Protein 1P65 (pdb70)

Nearest PDB structures (foldseek):
  1p65-assembly1_B  TM=1.018E+00  e=6.596E-09  Porcine reproductive and respiratory syndrome virus
  1p65-assembly1_A  TM=1.011E+00  e=4.822E-08  Porcine reproductive and respiratory syndrome virus
  3ou2-assembly1_A  TM=4.544E-01  e=1.907E+00  Streptomyces luridus
  1p65-assembly1_A  TM=1.018E+00  e=1.626E-09  Porcine reproductive and respiratory syndrome virus
  1p65-assembly1_B  TM=1.011E+00  e=5.976E-09  Porcine reproductive and respiratory syndrome virus

InterPro domains:
  IPR002484 Arterivirus nucleocapsid [PF01481] (8-121)
  IPR037179 Nucleocapsid protein, C-terminal [SSF103068] (62-118)

Organism: Porcine reproductive and respiratory syndrome virus (NCBI:txid28344)

CATH classification: 6.10.140.90

Solvent-accessible surface area: 6444 Å² total; per-residue (Å²): 85,8,3,145,81,23,43,113,63,0,73,105,69,0,26,46,30,1,89,69,8,0,67,136,41,45,38,77,0,62,28,43,154,97,4,91,1,31,0,63,5,101,16,69,8,63,107,128,27,18,67,89,0,81,193,79,106,86,10,13,156,87,18,51,113,71,1,71,100,66,0,12,55,31,0,96,64,12,0,67,141,32,52,35,68,0,60,26,39,154,86,5,92,0,38,0,54,5,100,15,70,11,65,106,126,34,20,66,84,1,78,182,78,130

Foldseek 3Di:
DCPVVADPVRNVVVVVVVVVCVVVPHFDWDQDPVRDIDTDHDDDDPPVRVVSSVVVD/DLVVVADVVSVVVVVVFQVVCVVVVAFDWDADPVGDIDTGHDDDDPPVRVVVSVVVD

B-factor: mean 21.08, std 6.14, range [4.79, 63.05]

Secondary structure (DSSP, 8-state):
-GGGG--HHHHHHHHHHHHHHHHHT-SEEEE-TTS-EEEEEEE---HHHHHHHHHH-/-GGGG--HHHHHHHHHHHHHHHHHT-SEEEE-TTS-EEEEEEEPPPHHHHHHHHHT-

Structure (mmCIF, N/CA/C/O backbone):
data_1P65
#
_entry.id   1P65
#
_cell.length_a   44.657
_cell.length_b   44.657
_cell.length_c   125.347
_cell.angle_alpha   90.00
_cell.angle_beta   90.00
_cell.angle_gamma   120.00
#
_symmetry.space_group_name_H-M   'P 32 2 1'
#
loop_
_entity.id
_entity.type
_entity.pdbx_description
1 polymer 'nucleocapsid protein'
2 water water
#
loop_
_atom_site.group_PDB
_atom_site.id
_atom_site.type_symbol
_atom_site.label_atom_id
_atom_site.label_alt_id
_atom_site.label_comp_id
_atom_site.label_asym_id
_atom_site.label_entity_id
_atom_site.labe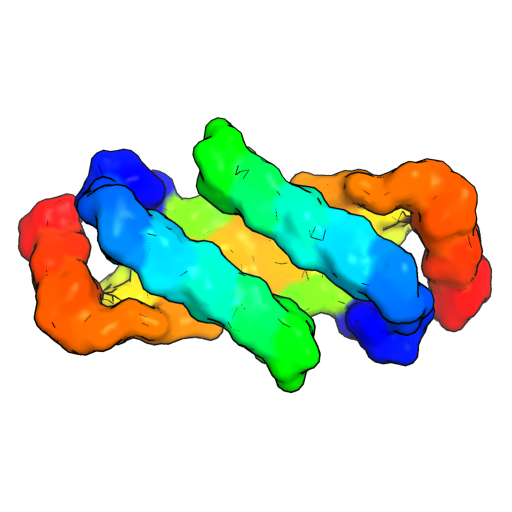l_seq_id
_atom_site.pdbx_PDB_ins_code
_atom_site.Cartn_x
_atom_site.Cartn_y
_atom_site.Cartn_z
_atom_site.occupancy
_atom_site.B_iso_or_equiv
_atom_site.auth_seq_id
_atom_site.auth_comp_id
_atom_site.auth_asym_id
_atom_site.auth_atom_id
_atom_site.pdbx_PDB_model_num
ATOM 1 N N . ASP A 1 12 ? 14.186 27.851 70.073 1.00 18.50 11 ASP A N 1
ATOM 2 C CA . ASP A 1 12 ? 13.089 26.891 69.772 1.00 18.71 11 ASP A CA 1
ATOM 3 C C . ASP A 1 12 ? 13.137 25.761 70.776 1.00 19.35 11 ASP A C 1
ATOM 4 O O . ASP A 1 12 ? 14.045 24.920 70.725 1.00 19.32 11 ASP A O 1
ATOM 9 N N . VAL A 1 13 ? 12.144 25.772 71.677 1.00 20.03 12 VAL A N 1
ATOM 10 C CA . VAL A 1 13 ? 11.978 24.814 72.772 1.00 20.17 12 VAL A CA 1
ATOM 11 C C . VAL A 1 13 ? 11.732 23.399 72.289 1.00 19.93 12 VAL A C 1
ATOM 12 O O . VAL A 1 13 ? 11.842 22.470 73.081 1.00 20.28 12 VAL A O 1
ATOM 16 N N . ARG A 1 14 ? 11.326 23.224 71.037 1.00 18.86 13 ARG A N 1
ATOM 17 C CA . ARG A 1 14 ? 10.926 21.897 70.607 1.00 19.03 13 ARG A CA 1
ATOM 18 C C . ARG A 1 14 ? 12.007 20.856 70.821 1.00 19.19 13 ARG A C 1
ATOM 19 O O . ARG A 1 14 ? 11.731 19.697 71.199 1.00 18.98 13 ARG A O 1
ATOM 27 N N . HIS A 1 15 ? 13.241 21.283 70.650 1.00 19.60 14 HIS A N 1
ATOM 28 C CA . HIS A 1 15 ? 14.332 20.330 70.719 1.00 21.15 14 HIS A CA 1
ATOM 29 C C . HIS A 1 15 ? 14.744 19.988 72.169 1.00 20.60 14 HIS A C 1
ATOM 30 O O . HIS A 1 15 ? 15.604 19.155 72.393 1.00 20.93 14 HIS A O 1
ATOM 37 N N . HIS A 1 16 ? 14.025 20.583 73.133 1.00 20.23 15 HIS A N 1
ATOM 38 C CA . HIS A 1 16 ? 14.079 20.271 74.566 1.00 19.19 15 HIS A CA 1
ATOM 39 C C . HIS A 1 16 ? 12.856 19.503 75.030 1.00 18.90 15 HIS A C 1
ATOM 40 O O . HIS A 1 16 ? 12.821 19.014 76.156 1.00 18.25 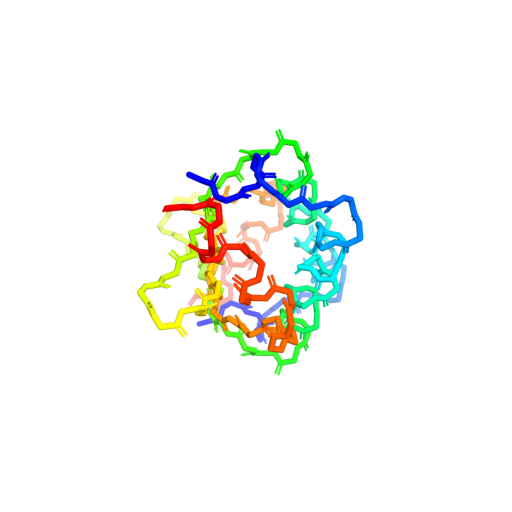15 HIS A O 1
ATOM 47 N N . PHE A 1 17 ? 11.821 19.458 74.204 1.00 19.10 16 PHE A N 1
ATOM 48 C CA . PHE A 1 17 ? 10.585 18.791 74.620 1.00 20.09 16 PHE A CA 1
ATOM 49 C C . PHE A 1 17 ? 10.771 17.294 74.908 1.00 20.27 16 PHE A C 1
ATOM 50 O O . PHE A 1 17 ? 11.487 16.580 74.204 1.00 20.59 16 PHE A O 1
ATOM 58 N N . THR A 1 18 ? 10.098 16.836 75.946 1.00 20.91 17 THR A N 1
ATOM 59 C CA . THR A 1 18 ? 9.936 15.421 76.237 1.00 21.64 17 THR A CA 1
ATOM 60 C C . THR A 1 18 ? 8.974 14.901 75.172 1.00 21.79 17 THR A C 1
ATOM 61 O O . THR A 1 18 ? 8.253 15.700 74.593 1.00 21.62 17 THR A O 1
ATOM 65 N N . PRO A 1 19 ? 8.953 13.608 74.862 1.00 22.09 18 PRO A N 1
ATOM 66 C CA . PRO A 1 19 ? 7.892 13.092 73.981 1.00 22.51 18 PRO A CA 1
ATOM 67 C C . PRO A 1 19 ? 6.490 13.407 74.528 1.00 22.90 18 PRO A C 1
ATOM 68 O O . PRO A 1 19 ? 5.654 13.875 73.755 1.00 23.58 18 PRO A O 1
ATOM 72 N N . SER A 1 20 ? 6.251 13.195 75.818 1.00 22.85 19 SER A N 1
ATOM 73 C CA . SER A 1 20 ? 4.964 13.526 76.423 1.00 23.05 19 SER A CA 1
ATOM 74 C C . SER A 1 20 ? 4.681 15.025 76.369 1.00 22.39 19 SER A C 1
ATOM 75 O O . SER A 1 20 ? 3.547 15.430 76.097 1.00 22.86 19 SER A O 1
ATOM 78 N N . GLU A 1 21 ? 5.710 15.840 76.602 1.00 21.79 20 GLU A N 1
ATOM 79 C CA . GLU A 1 21 ? 5.635 17.295 76.436 1.00 21.03 20 GLU A CA 1
ATOM 80 C C . GLU A 1 21 ? 5.261 17.735 75.005 1.00 20.51 20 GLU A C 1
ATOM 81 O O . GLU A 1 21 ? 4.598 18.760 74.793 1.00 20.67 20 GLU A O 1
ATOM 87 N N . ARG A 1 22 ? 5.746 16.990 74.020 1.00 19.95 21 ARG A N 1
ATOM 88 C CA . ARG A 1 22 ? 5.539 17.295 72.604 1.00 19.66 21 ARG A CA 1
ATOM 89 C C . ARG A 1 22 ? 4.059 17.059 72.245 1.00 19.34 21 ARG A C 1
ATOM 90 O O . ARG A 1 22 ? 3.408 17.979 71.722 1.00 18.82 21 ARG A O 1
ATOM 98 N N . GLN A 1 23 ? 3.514 15.881 72.613 1.00 19.21 22 GLN A N 1
ATOM 99 C CA . GLN A 1 23 ? 2.063 15.628 72.538 1.00 19.28 22 GLN A CA 1
ATOM 100 C C . GLN A 1 23 ? 1.228 16.689 73.242 1.00 19.47 22 GLN A C 1
ATOM 101 O O . GLN A 1 23 ? 0.305 17.216 72.634 1.00 19.13 22 GLN A O 1
ATOM 107 N N . LEU A 1 24 ? 1.532 16.996 74.513 1.00 19.51 23 LEU A N 1
ATOM 108 C CA . LEU A 1 24 ? 0.808 18.067 75.208 1.00 19.02 23 LEU A CA 1
ATOM 109 C C . LEU A 1 24 ? 0.746 19.316 74.345 1.00 18.38 23 LEU A C 1
ATOM 110 O O . LEU A 1 24 ? -0.302 19.938 74.271 1.00 18.09 23 LEU A O 1
ATOM 115 N N . CYS A 1 25 ? 1.815 19.663 73.642 1.00 17.76 24 CYS A N 1
ATOM 116 C CA . CYS A 1 25 ? 1.709 20.888 72.843 1.00 19.35 24 CYS A CA 1
ATOM 117 C C . CYS A 1 25 ? 0.758 20.739 71.671 1.00 19.43 24 CYS A C 1
ATOM 118 O O . CYS A 1 25 ? -0.014 21.673 71.365 1.00 19.12 24 CYS A O 1
ATOM 121 N N . LEU A 1 26 ? 0.847 19.589 71.002 1.00 18.52 25 LEU A N 1
ATOM 122 C CA . LEU A 1 26 ? 0.140 19.448 69.789 1.00 19.28 25 LEU A CA 1
ATOM 123 C C . LEU A 1 26 ? -1.329 19.664 70.108 1.00 20.30 25 LEU A C 1
ATOM 124 O O . LEU A 1 26 ? -1.965 20.519 69.479 1.00 21.70 25 LEU A O 1
ATOM 129 N N . SER A 1 27 ? -1.848 18.940 71.113 1.00 20.70 26 SER A N 1
ATOM 130 C CA . SER A 1 27 ? -3.238 19.060 71.626 1.00 20.42 26 SER A CA 1
ATOM 131 C C . SER A 1 27 ? -3.674 20.464 72.054 1.00 20.42 26 SER A C 1
ATOM 132 O O . SER A 1 27 ? -4.821 20.843 71.856 1.00 20.13 26 SER A O 1
ATOM 135 N N . SER A 1 28 ? -2.761 21.214 72.651 1.00 20.45 27 SER A N 1
ATOM 136 C CA . SER A 1 28 ? -3.058 22.567 73.025 1.00 21.60 27 SER A CA 1
ATOM 137 C C . SER A 1 28 ? -3.237 23.404 71.777 1.00 22.29 27 SER A C 1
ATOM 138 O O . SER A 1 28 ? -4.168 24.221 71.705 1.00 22.50 27 SER A O 1
ATOM 141 N N . ILE A 1 29 ? -2.343 23.196 70.808 1.00 22.78 28 ILE A N 1
ATOM 142 C CA . ILE A 1 29 ? -2.440 23.856 69.515 1.00 23.51 28 ILE A CA 1
ATOM 143 C C . ILE A 1 29 ? -3.704 23.443 68.783 1.00 23.74 28 ILE A C 1
ATOM 144 O O . ILE A 1 29 ? -4.411 24.307 68.282 1.00 25.44 28 ILE A O 1
ATOM 149 N N . GLN A 1 30 ? -4.011 22.149 68.739 1.00 22.97 29 GLN A N 1
ATOM 150 C CA . GLN A 1 30 ? -5.260 21.724 68.152 1.00 22.60 29 GLN A CA 1
ATOM 151 C C . GLN A 1 30 ? -6.423 22.434 68.815 1.00 21.76 29 GLN A C 1
ATOM 152 O O . GLN A 1 30 ? -7.162 23.144 68.142 1.00 22.06 29 GLN A O 1
ATOM 158 N N . THR A 1 31 ? -6.610 22.191 70.116 1.00 20.60 30 THR A N 1
ATOM 159 C CA . THR A 1 31 ? -7.748 22.712 70.866 1.00 19.07 30 THR A CA 1
ATOM 160 C C . THR A 1 31 ? -7.860 24.220 70.638 1.00 18.58 30 THR A C 1
ATOM 161 O O . THR A 1 31 ? -8.944 24.729 70.340 1.00 18.87 30 THR A O 1
ATOM 165 N N . ALA A 1 32 ? -6.740 24.921 70.718 1.00 16.81 31 ALA A N 1
ATOM 166 C CA . ALA A 1 32 ? -6.759 26.340 70.515 1.00 16.71 31 ALA A CA 1
ATOM 167 C C . ALA A 1 32 ? -7.266 26.659 69.114 1.00 17.02 31 ALA A C 1
ATOM 168 O O . ALA A 1 32 ? -8.162 27.503 68.953 1.00 16.85 31 ALA A O 1
ATOM 170 N N . PHE A 1 33 ? -6.694 25.987 68.103 1.00 16.97 32 PHE A N 1
ATOM 171 C CA . PHE A 1 33 ? -7.184 26.120 66.740 1.00 17.25 32 PHE A CA 1
ATOM 172 C C . 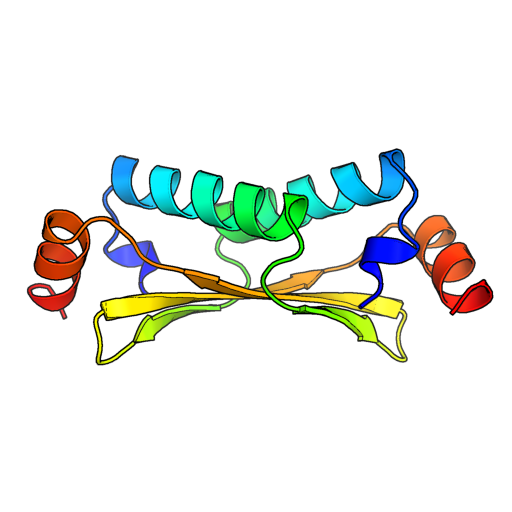PHE A 1 33 ? -8.689 25.797 66.615 1.00 17.46 32 PHE A C 1
ATOM 173 O O . PHE A 1 33 ? -9.412 26.513 65.923 1.00 18.12 32 PHE A O 1
ATOM 181 N N . ASN A 1 34 ? -9.172 24.772 67.313 1.00 17.16 33 ASN A N 1
ATOM 182 C CA . ASN A 1 34 ? -10.598 24.461 67.235 1.00 17.96 33 ASN A CA 1
ATOM 183 C C . ASN A 1 34 ? -11.564 25.336 68.013 1.00 18.00 33 ASN A C 1
ATOM 184 O O . ASN A 1 34 ? -12.671 25.591 67.535 1.00 17.99 33 ASN A O 1
ATOM 189 N N . GLN A 1 35 ? -11.161 25.801 69.189 1.00 18.00 34 GLN A N 1
ATOM 190 C CA . GLN A 1 35 ? -12.043 26.672 69.959 1.00 18.31 34 GLN A CA 1
ATOM 191 C C . GLN A 1 35 ? -11.991 28.118 69.491 1.00 18.05 34 GLN A C 1
ATOM 192 O O . GLN A 1 35 ? -12.848 28.915 69.853 1.00 18.01 34 GLN A O 1
ATOM 198 N N . GLY A 1 36 ? -10.986 28.449 68.688 1.00 18.01 35 GLY A N 1
ATOM 199 C CA . GLY A 1 36 ? -10.885 29.771 68.096 1.00 17.59 35 GLY A CA 1
ATOM 200 C C . GLY A 1 36 ? -9.934 30.744 68.770 1.00 17.07 35 GLY A C 1
ATOM 201 O O . GLY A 1 36 ? -9.981 31.946 68.513 1.00 16.41 35 GLY A O 1
ATOM 202 N N . ALA A 1 37 ? -9.070 30.232 69.638 1.00 16.85 36 ALA A N 1
ATOM 203 C CA . ALA A 1 37 ? -8.021 31.062 70.203 1.00 16.12 36 ALA A CA 1
ATOM 204 C C . ALA A 1 37 ? -6.884 31.254 69.162 1.00 16.18 36 ALA A C 1
ATOM 205 O O . ALA A 1 37 ? -6.870 30.611 68.099 1.00 14.95 36 ALA A O 1
ATOM 207 N N . GLY A 1 38 ? -5.953 32.162 69.482 1.00 16.32 37 GLY A N 1
ATOM 208 C CA . GLY A 1 38 ? -4.931 32.590 68.560 1.00 15.88 37 GLY A CA 1
ATOM 209 C C . GLY A 1 38 ? -5.481 33.390 67.384 1.00 16.04 37 GLY A C 1
ATOM 210 O O . GLY A 1 38 ? -6.615 33.847 67.422 1.00 14.97 37 GLY A O 1
ATOM 211 N N . THR A 1 39 ? -4.661 33.546 66.346 1.00 15.76 38 THR A N 1
ATOM 212 C CA . THR A 1 39 ? -4.965 34.390 65.233 1.00 16.45 38 THR A CA 1
ATOM 213 C C . THR A 1 39 ? -4.685 33.560 63.981 1.00 17.78 38 THR A C 1
ATOM 214 O O . THR A 1 39 ? -3.532 33.138 63.764 1.00 18.60 38 THR A O 1
ATOM 218 N N . CYS A 1 40 ? -5.697 33.300 63.149 1.00 17.86 39 CYS A N 1
ATOM 219 C CA . CYS A 1 40 ? -5.432 32.636 61.890 1.00 18.77 39 CYS A CA 1
ATOM 220 C C . CYS A 1 40 ? -5.733 33.681 60.804 1.00 19.99 39 CYS A C 1
ATOM 221 O O . CYS A 1 40 ? -6.840 34.195 60.729 1.00 19.94 39 CYS A O 1
ATOM 224 N N . THR A 1 41 ? -4.707 34.000 59.997 1.00 21.40 40 THR A N 1
ATOM 225 C CA . THR A 1 41 ? -4.678 35.073 58.989 1.00 21.48 40 THR A CA 1
ATOM 226 C C . THR A 1 41 ? -4.396 34.486 57.609 1.00 21.26 40 THR A C 1
ATOM 227 O O . THR A 1 41 ? -3.621 33.574 57.477 1.00 21.06 40 THR A O 1
ATOM 231 N N . LEU A 1 42 ? -5.073 35.011 56.596 1.00 21.86 41 LEU A N 1
ATOM 232 C CA . LEU A 1 42 ? -4.857 34.674 55.202 1.00 21.99 41 LEU A CA 1
ATOM 233 C C . LEU A 1 42 ? -4.159 35.896 54.640 1.00 22.01 41 LEU A C 1
ATOM 234 O O . LEU A 1 42 ? -4.747 36.983 54.650 1.00 22.51 41 LEU A O 1
ATOM 239 N N . SER A 1 43 ? -2.915 35.727 54.173 1.00 21.77 42 SER A N 1
ATOM 240 C CA . SER A 1 43 ? -2.081 36.862 53.740 1.00 21.35 42 SER A CA 1
ATOM 241 C C . SER A 1 43 ? -2.352 37.220 52.295 1.00 21.42 42 SER A C 1
ATOM 242 O O . SER A 1 43 ? -2.934 36.447 51.531 1.00 21.69 42 SER A O 1
ATOM 245 N N . ASP A 1 44 ? -1.897 38.402 51.924 1.00 21.76 43 ASP A N 1
ATOM 246 C CA . ASP A 1 44 ? -2.000 38.911 50.570 1.00 21.62 43 ASP A CA 1
ATOM 247 C C . ASP A 1 44 ? -1.737 37.857 49.469 1.00 21.10 43 ASP A C 1
ATOM 248 O O . ASP A 1 44 ? -2.499 37.759 48.507 1.00 20.33 43 ASP A O 1
ATOM 253 N N . SER A 1 45 ? -0.662 37.090 49.629 1.00 20.82 44 SER A N 1
ATOM 254 C CA . SER A 1 45 ? -0.242 36.107 48.638 1.00 21.19 44 SER A CA 1
ATOM 255 C C . SER A 1 45 ? -0.934 34.725 48.789 1.00 21.23 44 SER A C 1
ATOM 256 O O . SER A 1 45 ? -0.522 33.741 48.171 1.00 21.10 44 SER A O 1
ATOM 259 N N . GLY A 1 46 ? -1.972 34.656 49.617 1.00 21.09 45 GLY A N 1
ATOM 260 C CA . GLY A 1 46 ? -2.709 33.422 49.813 1.00 21.21 45 GLY A CA 1
ATOM 261 C C . GLY A 1 46 ? -2.219 32.475 50.911 1.00 21.00 45 GLY A C 1
ATOM 262 O O . GLY A 1 46 ? -2.903 31.496 51.253 1.00 21.49 45 GLY A O 1
ATOM 263 N N . ARG A 1 47 ? -1.038 32.761 51.459 1.00 21.09 46 ARG A N 1
ATOM 264 C CA . ARG A 1 47 ? -0.421 31.951 52.543 1.00 20.16 46 ARG A CA 1
ATOM 265 C C . ARG A 1 47 ? -1.175 32.112 53.877 1.00 19.57 46 ARG A C 1
ATOM 266 O O . ARG A 1 47 ? -1.642 33.208 54.202 1.00 20.08 46 ARG A O 1
ATOM 274 N N . ILE A 1 48 ? -1.310 31.022 54.621 1.00 18.61 47 ILE A N 1
AT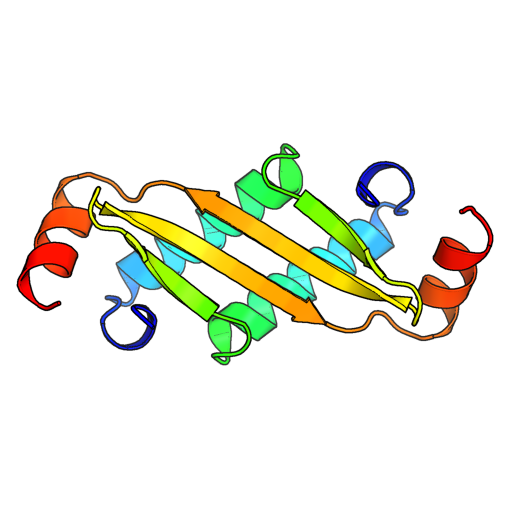OM 275 C CA . ILE A 1 48 ? -1.997 31.043 55.907 1.00 18.19 47 ILE A CA 1
ATOM 276 C C . ILE A 1 48 ? -0.980 30.995 57.028 1.00 18.57 47 ILE A C 1
ATOM 277 O O . ILE A 1 48 ? -0.009 30.228 56.956 1.00 18.13 47 ILE A O 1
ATOM 282 N N . SER A 1 49 ? -1.201 31.802 58.068 1.00 19.04 48 SER A N 1
ATOM 283 C CA . SER A 1 49 ? -0.393 31.711 59.280 1.00 20.14 48 SER A CA 1
ATOM 284 C C . SER A 1 49 ? -1.272 31.512 60.500 1.00 20.79 48 SER A C 1
ATOM 285 O O . SER A 1 49 ? -2.415 31.988 60.541 1.00 21.63 48 SER A O 1
ATOM 288 N N . TYR A 1 50 ? -0.762 30.747 61.457 1.00 20.28 49 TYR A N 1
ATOM 289 C CA . TYR A 1 50 ? -1.435 30.565 62.713 1.00 20.34 49 TYR A CA 1
ATOM 290 C C . TYR A 1 50 ? -0.446 30.953 63.793 1.00 20.39 49 TYR A C 1
ATOM 291 O O . TYR A 1 50 ? 0.756 30.664 63.680 1.00 21.27 49 TYR A O 1
ATOM 300 N N . THR A 1 51 ? -0.955 31.599 64.833 1.00 19.24 50 THR A N 1
ATOM 301 C CA . THR A 1 51 ? -0.155 32.057 65.920 1.00 19.30 50 THR A CA 1
ATOM 302 C C . THR A 1 51 ? -0.972 31.797 67.170 1.00 20.06 50 THR A C 1
ATOM 303 O O . THR A 1 51 ? -2.133 32.141 67.215 1.00 20.26 50 THR A O 1
ATOM 307 N N . VAL A 1 52 ? -0.359 31.182 68.172 1.00 20.77 51 VAL A N 1
ATOM 308 C CA . VAL A 1 52 ? -0.996 30.935 69.450 1.00 21.25 51 VAL A CA 1
ATOM 309 C C . VAL A 1 52 ? -0.024 31.057 70.588 1.00 21.86 51 VAL A C 1
ATOM 310 O O . VAL A 1 52 ? 1.152 30.720 70.450 1.00 21.59 51 VAL A O 1
ATOM 314 N N . GLU A 1 53 ?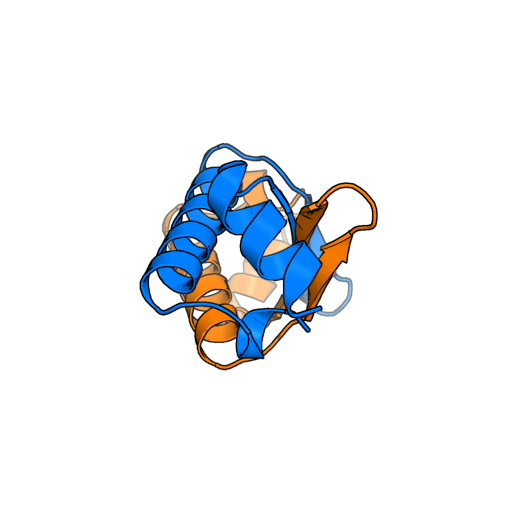 -0.573 31.441 71.737 1.00 22.53 52 GLU A N 1
ATOM 315 C CA . GLU A 1 53 ? 0.079 31.280 73.032 1.00 23.21 52 GLU A CA 1
ATOM 316 C C . GLU A 1 53 ? -0.744 30.350 73.962 1.00 22.41 52 GLU A C 1
ATOM 317 O O . GLU A 1 53 ? -1.977 30.475 74.080 1.00 21.69 52 GLU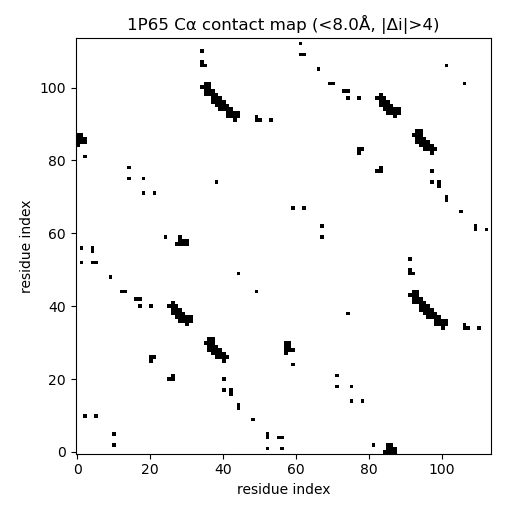 A O 1
ATOM 323 N N . PHE A 1 54 ? -0.065 29.413 74.611 1.00 21.60 53 PHE A N 1
ATOM 324 C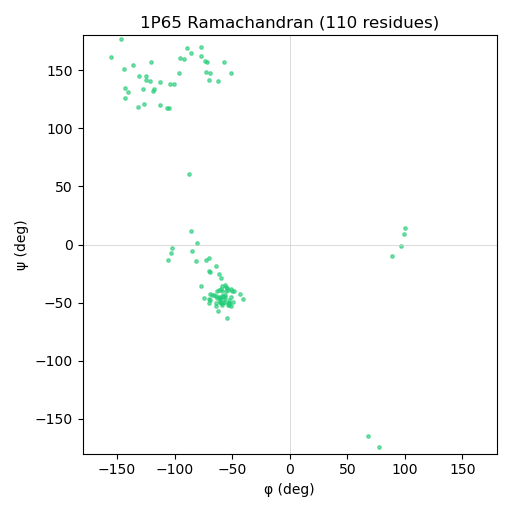 CA . PHE A 1 54 ? -0.722 28.562 75.596 1.00 21.04 53 PHE A CA 1
ATOM 325 C C . PHE A 1 54 ? 0.224 28.172 76.752 1.00 20.91 53 PHE A C 1
ATOM 326 O O . PHE A 1 54 ? 1.415 28.504 76.752 1.00 19.97 53 PHE A O 1
ATOM 334 N N . SER A 1 55 ? -0.332 27.454 77.722 1.00 21.35 54 SER A N 1
ATOM 335 C CA . SER A 1 55 ? 0.398 26.974 78.891 1.00 21.83 54 SER A CA 1
ATOM 336 C C . SER A 1 55 ? 0.536 25.465 78.895 1.00 22.60 54 SER A C 1
ATOM 337 O O . SER A 1 55 ? -0.383 24.745 78.521 1.00 23.10 54 SER A O 1
ATOM 340 N N . LEU A 1 56 ? 1.711 25.000 79.293 1.00 22.74 55 LEU A N 1
ATOM 341 C CA . LEU A 1 56 ? 1.879 23.635 79.746 1.00 22.55 55 LEU A CA 1
ATOM 342 C C . LEU A 1 56 ? 1.682 23.595 81.276 1.00 22.17 55 LEU A C 1
ATOM 343 O O . LEU A 1 56 ? 1.826 24.633 81.954 1.00 22.63 55 LEU A O 1
ATOM 348 N N . PRO A 1 57 ? 1.378 22.426 81.852 1.00 21.56 56 PRO A N 1
ATOM 349 C CA . PRO A 1 57 ? 1.214 22.370 83.310 1.00 20.80 56 PRO A CA 1
ATOM 350 C C . PRO A 1 57 ? 2.497 22.877 83.964 1.00 20.13 56 PRO A C 1
ATOM 351 O O . PRO A 1 57 ? 3.580 22.880 83.339 1.00 20.36 56 PRO A O 1
ATOM 355 N N . THR A 1 58 ? 2.363 23.334 85.199 1.00 19.22 57 THR A N 1
ATOM 356 C CA . THR A 1 58 ? 3.431 24.040 85.872 1.00 18.60 57 THR A CA 1
ATOM 357 C C . THR A 1 58 ? 4.712 23.222 85.963 1.00 19.21 57 THR A C 1
ATOM 358 O O . THR A 1 58 ? 5.804 23.727 85.712 1.00 19.19 57 THR A O 1
ATOM 362 N N . HIS A 1 59 ? 4.573 21.953 86.313 1.00 19.70 58 HIS A N 1
ATOM 363 C CA . HIS A 1 59 ? 5.746 21.126 86.528 1.00 20.63 58 HIS A CA 1
ATOM 364 C C . HIS A 1 59 ? 6.489 20.821 85.216 1.00 20.08 58 HIS A C 1
ATOM 365 O O . HIS A 1 59 ? 7.669 20.519 85.260 1.00 20.37 58 HIS A O 1
ATOM 372 N N . HIS A 1 60 ? 5.815 20.897 84.068 1.00 19.55 59 HIS A N 1
ATOM 373 C CA . HIS A 1 60 ? 6.494 20.775 82.779 1.00 18.87 59 HIS A CA 1
ATOM 374 C C . HIS A 1 60 ? 7.278 22.042 82.440 1.00 18.48 59 HIS A C 1
ATOM 375 O O . HIS A 1 60 ? 8.455 21.961 82.069 1.00 18.49 59 HIS A O 1
ATOM 382 N N . THR A 1 61 ? 6.635 23.199 82.627 1.00 17.54 60 THR A N 1
ATOM 383 C CA . THR A 1 61 ? 7.254 24.513 82.444 1.00 16.79 60 THR A CA 1
ATOM 384 C C . THR A 1 61 ? 8.552 24.702 83.226 1.00 16.16 60 THR A C 1
ATOM 385 O O . THR A 1 61 ? 9.551 25.180 82.694 1.00 15.87 60 THR A O 1
ATOM 389 N N . VAL A 1 62 ? 8.516 24.348 84.505 1.00 15.59 61 VAL A N 1
ATOM 390 C CA . VAL A 1 62 ? 9.665 24.484 85.385 1.00 14.58 61 VAL A CA 1
ATOM 391 C C . VAL A 1 62 ? 10.851 23.636 84.867 1.00 14.76 61 VAL A C 1
ATOM 392 O O . VAL A 1 62 ? 11.987 24.127 84.796 1.00 14.52 61 VAL A O 1
ATOM 396 N N . ARG A 1 63 ? 10.566 22.385 84.481 1.00 14.66 62 ARG A N 1
ATOM 397 C CA . ARG A 1 63 ? 11.550 21.507 83.866 1.00 14.99 62 ARG A CA 1
ATOM 398 C C . ARG A 1 63 ? 12.133 22.162 82.619 1.00 16.14 62 ARG A C 1
ATOM 399 O O . ARG A 1 63 ? 13.352 22.135 82.420 1.00 16.26 62 ARG A O 1
ATOM 407 N N . LEU A 1 64 ? 11.280 22.772 81.792 1.00 16.49 63 LEU A N 1
ATOM 408 C CA . LEU A 1 64 ? 11.808 23.493 80.643 1.00 17.42 63 LEU A CA 1
ATOM 409 C C . LEU A 1 64 ? 12.548 24.760 81.089 1.00 18.66 63 LEU A C 1
ATOM 410 O O . LEU A 1 64 ? 13.681 24.996 80.646 1.00 19.20 63 LEU A O 1
ATOM 415 N N . ILE A 1 65 ? 11.953 25.560 81.982 1.00 19.51 64 ILE A N 1
ATOM 416 C CA . ILE A 1 65 ? 12.661 26.749 82.446 1.00 20.36 64 ILE A CA 1
ATOM 417 C C . ILE A 1 65 ? 14.063 26.348 82.920 1.00 21.31 64 ILE A C 1
ATOM 418 O O . ILE A 1 65 ? 15.001 27.039 82.611 1.00 21.33 64 ILE A O 1
ATOM 423 N N . ARG A 1 66 ? 14.211 25.197 83.580 1.00 22.66 65 ARG A N 1
ATOM 424 C CA . ARG A 1 66 ? 15.535 24.706 84.035 1.00 24.44 65 ARG A CA 1
ATOM 425 C C . ARG A 1 66 ? 16.581 24.372 82.948 1.00 25.16 65 ARG A C 1
ATOM 426 O O . ARG A 1 66 ? 17.712 24.852 83.027 1.00 24.99 65 ARG A O 1
ATOM 434 N N . VAL A 1 67 ? 16.219 23.531 81.966 1.00 26.16 66 VAL A N 1
ATOM 435 C CA . VAL A 1 67 ? 17.156 23.123 80.893 1.00 26.63 66 VAL A CA 1
ATOM 436 C C . VAL A 1 67 ? 17.412 24.246 79.893 1.00 27.28 66 VAL A C 1
ATOM 437 O O . VAL A 1 67 ? 18.326 24.161 79.073 1.00 28.13 66 VAL A O 1
ATOM 441 N N . THR A 1 68 ? 16.584 25.277 79.961 1.00 27.65 67 THR A N 1
ATOM 442 C CA . THR A 1 68 ? 16.618 26.394 79.042 1.00 28.04 67 THR A CA 1
ATOM 443 C C . THR A 1 68 ? 17.538 27.477 79.619 1.00 28.22 67 THR A C 1
ATOM 444 O O . THR A 1 68 ? 18.554 27.826 79.020 1.00 28.47 67 THR A O 1
ATOM 448 N N . ASP B 1 12 ? -9.893 37.235 60.923 1.00 16.95 11 ASP B N 1
ATOM 449 C CA . ASP B 1 12 ? -9.574 35.781 61.156 1.00 16.60 11 ASP B CA 1
ATOM 450 C C . ASP B 1 12 ? -10.202 34.901 60.077 1.00 16.40 11 ASP B C 1
ATOM 451 O O . ASP B 1 12 ? -11.412 34.895 59.939 1.00 16.32 11 ASP B O 1
ATOM 456 N N . VAL B 1 13 ? -9.409 34.133 59.337 1.00 16.62 12 VAL B N 1
ATOM 457 C CA . VAL B 1 13 ? -9.996 33.313 58.266 1.00 16.95 12 VAL B CA 1
ATOM 458 C C . VAL B 1 13 ? -10.840 32.147 58.703 1.00 16.81 12 VAL B C 1
ATOM 459 O O . VAL B 1 13 ? -11.494 31.514 57.856 1.00 17.51 12 VAL B O 1
ATOM 463 N N . ARG B 1 14 ? -10.815 31.803 59.977 1.00 16.17 13 ARG B N 1
ATOM 464 C CA . ARG B 1 14 ? -11.491 30.587 60.327 1.00 16.51 13 ARG B CA 1
ATOM 465 C C . ARG B 1 14 ? -12.983 30.651 60.013 1.00 17.57 13 ARG B C 1
ATOM 466 O O . ARG B 1 14 ? -13.594 29.611 59.733 1.00 17.58 13 ARG B O 1
ATOM 474 N N . HIS B 1 15 ? -13.540 31.871 59.986 1.00 18.75 14 HIS B N 1
ATOM 475 C CA . HIS B 1 15 ? -14.975 32.088 59.777 1.00 19.91 14 HIS B CA 1
ATOM 476 C C . HIS B 1 15 ? -15.345 31.731 58.366 1.00 19.53 14 HIS B C 1
ATOM 477 O O . HIS B 1 15 ? -16.489 31.406 58.102 1.00 20.47 14 HIS B O 1
ATOM 484 N N . HIS B 1 16 ? -14.376 31.767 57.463 1.00 18.87 15 HIS B N 1
ATOM 485 C CA . HIS B 1 16 ? -14.647 31.530 56.054 1.00 18.64 15 HIS B CA 1
ATOM 486 C C . HIS B 1 16 ? -14.237 30.134 55.594 1.00 18.36 15 HIS B C 1
ATOM 487 O O . HIS B 1 16 ? -14.518 29.759 54.458 1.00 18.96 15 HIS B O 1
ATOM 494 N N . PHE B 1 17 ? -13.575 29.358 56.436 1.00 17.21 16 PHE B N 1
ATOM 495 C CA . PHE B 1 17 ? -13.149 28.039 55.991 1.00 16.65 16 PHE B CA 1
ATOM 496 C C . PHE B 1 17 ? -14.347 27.167 55.815 1.00 15.99 16 PHE B C 1
ATOM 497 O O . PHE B 1 17 ? -15.282 27.323 56.572 1.00 16.32 16 PHE B O 1
ATOM 505 N N . THR B 1 18 ? -14.310 26.234 54.862 1.00 15.19 17 THR B N 1
ATOM 506 C CA . THR B 1 18 ? -15.195 25.059 54.929 1.00 15.01 17 THR B CA 1
ATOM 507 C C . THR B 1 18 ? -14.648 24.152 56.027 1.00 14.63 17 THR B C 1
ATOM 508 O O . THR B 1 18 ? -13.481 24.269 56.375 1.00 14.75 17 THR B O 1
ATOM 512 N N . PRO B 1 19 ? -15.464 23.273 56.591 1.00 14.51 18 PRO B N 1
ATOM 513 C CA . PRO B 1 19 ? -14.955 22.267 57.534 1.00 15.10 18 PRO B CA 1
ATOM 514 C C . PRO B 1 19 ? -13.795 21.407 57.010 1.00 15.10 18 PRO B C 1
ATOM 515 O O . PRO B 1 19 ? -12.913 21.145 57.810 1.00 15.00 18 PRO B O 1
ATOM 519 N N . SER B 1 20 ? -13.794 20.997 55.743 1.00 15.73 19 SER B N 1
ATOM 520 C CA . SER B 1 20 ? -12.612 20.398 55.117 1.00 16.44 19 SER B CA 1
ATOM 521 C C . SER B 1 20 ? -11.423 21.347 55.108 1.00 17.01 19 SER B C 1
ATOM 522 O O . SER B 1 20 ? -10.331 20.941 55.494 1.00 18.26 19 SER B O 1
ATOM 525 N N . GLU B 1 21 ? -11.590 22.593 54.682 1.00 16.86 20 GLU B N 1
ATOM 526 C CA . GLU B 1 21 ? -10.434 23.481 54.718 1.00 17.35 20 GLU B CA 1
ATOM 527 C C . GLU B 1 21 ? -9.963 23.650 56.155 1.00 17.35 20 GLU B C 1
ATOM 528 O O . GLU B 1 21 ? -8.773 23.656 56.398 1.00 17.24 20 GLU B O 1
ATOM 534 N N . ARG B 1 22 ? -10.898 23.744 57.101 1.00 17.33 21 ARG B N 1
ATOM 535 C CA . ARG B 1 22 ? -10.545 23.819 58.514 1.00 18.29 21 ARG B CA 1
ATOM 536 C C . ARG B 1 22 ? -9.626 22.663 58.894 1.00 18.20 21 ARG B C 1
ATOM 537 O O . ARG B 1 22 ? -8.549 22.887 59.458 1.00 17.95 21 ARG B O 1
ATOM 545 N N . GLN B 1 23 ? -10.039 21.447 58.524 1.00 18.28 22 GLN B N 1
ATOM 546 C CA . GLN B 1 23 ? -9.221 20.234 58.639 1.00 18.87 22 GLN B CA 1
ATOM 547 C C . GLN B 1 23 ? -7.830 20.249 57.995 1.00 18.70 22 GLN B C 1
ATOM 548 O O . GLN B 1 23 ? -6.857 19.884 58.644 1.00 18.44 22 GLN B O 1
ATOM 554 N N . LEU B 1 24 ? -7.746 20.615 56.720 1.00 18.57 23 LEU B N 1
ATOM 555 C CA . LEU B 1 24 ? -6.456 20.707 56.045 1.00 19.46 23 LEU B CA 1
ATOM 556 C C . LEU B 1 24 ? -5.509 21.648 56.804 1.00 19.87 23 LEU B C 1
ATOM 557 O O . LEU B 1 24 ? -4.318 21.391 56.894 1.00 19.32 23 LEU B O 1
ATOM 562 N N . CYS B 1 25 ? -6.059 22.717 57.365 1.00 20.95 24 CYS B N 1
ATOM 563 C CA . CYS B 1 25 ? -5.281 23.644 58.182 1.00 23.04 24 CYS B CA 1
ATOM 564 C C . CYS B 1 25 ? -4.663 22.994 59.416 1.00 22.81 24 CYS B C 1
ATOM 565 O O . CYS B 1 25 ? -3.472 23.233 59.723 1.00 22.60 24 CYS B O 1
ATOM 568 N N . LEU B 1 26 ? -5.491 22.205 60.108 1.00 21.99 25 LEU B N 1
ATOM 569 C CA . LEU B 1 26 ? -5.079 21.472 61.278 1.00 22.18 25 LEU B CA 1
ATOM 570 C C . LEU B 1 26 ? -3.996 20.442 60.987 1.00 21.94 25 LEU B C 1
ATOM 571 O O . LEU B 1 26 ? -2.933 20.504 61.612 1.00 22.11 25 LEU B O 1
ATOM 576 N N . SER B 1 27 ? -4.250 19.508 60.060 1.00 21.39 26 SER B N 1
ATOM 577 C CA . SER B 1 27 ? -3.188 18.644 59.520 1.00 21.64 26 SER B CA 1
ATOM 578 C C . SER B 1 27 ? -1.881 19.393 59.200 1.00 21.38 26 SER B C 1
ATOM 579 O O . SER B 1 27 ? -0.814 18.888 59.513 1.00 21.95 26 SER B O 1
ATOM 582 N N . SER B 1 28 ? -1.973 20.584 58.590 1.00 20.33 27 SER B N 1
ATOM 583 C CA . SER B 1 28 ? -0.805 21.364 58.202 1.00 19.77 27 SER B CA 1
ATOM 584 C C . SER B 1 28 ? -0.062 21.914 59.395 1.00 20.14 27 SER B C 1
ATOM 585 O O . SER B 1 28 ? 1.152 21.796 59.477 1.00 20.73 27 SER B O 1
ATOM 588 N N . ILE B 1 29 ? -0.787 22.510 60.325 1.00 20.97 28 ILE B N 1
ATOM 589 C CA . ILE B 1 29 ? -0.201 22.984 61.574 1.00 22.15 28 ILE B CA 1
ATOM 590 C C . ILE B 1 29 ? 0.453 21.811 62.344 1.00 23.16 28 ILE B C 1
ATOM 591 O O . ILE B 1 29 ? 1.563 21.913 62.827 1.00 24.03 28 ILE B O 1
ATOM 596 N N . GLN B 1 30 ? -0.232 20.674 62.417 1.00 23.79 29 GLN B N 1
ATOM 597 C CA . GLN B 1 30 ? 0.270 19.519 63.121 1.00 23.71 29 GLN B CA 1
ATOM 598 C C . GLN B 1 30 ? 1.551 18.941 62.437 1.00 22.44 29 GLN B C 1
ATOM 599 O O . GLN B 1 30 ? 2.519 18.645 63.128 1.00 22.45 29 GLN B O 1
ATOM 605 N N . THR B 1 31 ? 1.579 18.838 61.105 1.00 20.99 30 THR B N 1
ATOM 606 C CA . THR B 1 31 ? 2.794 18.452 60.380 1.00 19.85 30 THR B CA 1
ATOM 607 C C . THR B 1 31 ? 3.956 19.458 60.584 1.00 19.37 30 THR B C 1
ATOM 608 O O . THR B 1 31 ? 5.096 19.081 60.832 1.00 18.86 30 THR B O 1
ATOM 612 N N . ALA B 1 32 ? 3.659 20.741 60.481 1.00 19.05 31 ALA B N 1
ATOM 613 C CA . ALA B 1 32 ? 4.703 21.731 60.586 1.00 20.16 31 ALA B CA 1
ATOM 614 C C . ALA B 1 32 ? 5.293 21.663 61.993 1.00 20.80 31 ALA B C 1
ATOM 615 O O . ALA B 1 32 ? 6.515 21.650 62.158 1.00 21.76 31 ALA B O 1
ATOM 617 N N . PHE B 1 33 ? 4.437 21.566 63.010 1.00 20.81 32 PHE B N 1
ATOM 618 C CA . PHE B 1 33 ? 4.946 21.410 64.364 1.00 20.57 32 PHE B CA 1
ATOM 619 C C . PHE B 1 33 ? 5.802 20.116 64.489 1.00 20.16 32 PHE B C 1
ATOM 620 O O . PHE B 1 33 ? 6.932 20.160 64.965 1.00 20.08 32 PHE B O 1
ATOM 628 N N . ASN B 1 34 ? 5.291 18.980 64.044 1.00 19.46 33 ASN B N 1
ATOM 629 C CA . ASN B 1 34 ? 6.100 17.760 64.131 1.00 19.39 33 ASN B CA 1
ATOM 630 C C . ASN B 1 34 ? 7.420 17.814 63.376 1.00 18.96 33 ASN B C 1
ATOM 631 O O . ASN B 1 34 ? 8.369 17.135 63.761 1.00 18.42 33 ASN B O 1
ATOM 636 N N . GLN B 1 35 ? 7.480 18.602 62.297 1.00 18.50 34 GLN B N 1
ATOM 637 C CA . GLN B 1 35 ? 8.669 18.554 61.416 1.00 17.61 34 GLN B CA 1
ATOM 638 C C . GLN B 1 35 ? 9.647 19.703 61.615 1.00 17.31 34 GLN B C 1
ATOM 639 O O . GLN B 1 35 ? 10.703 19.766 60.992 1.00 17.67 34 GLN B O 1
ATOM 645 N N . GLY B 1 36 ? 9.267 20.601 62.503 1.00 16.81 35 GLY B N 1
ATOM 646 C CA . GLY B 1 36 ? 10.164 21.586 63.015 1.00 16.66 35 GLY B CA 1
ATOM 647 C C . GLY B 1 36 ? 9.991 22.895 62.323 1.00 16.00 35 GLY B C 1
ATOM 648 O O . GLY B 1 36 ? 10.826 23.768 62.498 1.00 16.55 35 GLY B O 1
ATOM 649 N N . ALA B 1 37 ? 8.950 23.006 61.506 1.00 15.33 36 ALA B N 1
ATOM 650 C CA . ALA B 1 37 ? 8.621 24.263 60.864 1.00 15.00 36 ALA B CA 1
ATOM 651 C C . ALA B 1 37 ? 7.908 25.246 61.850 1.00 15.12 36 ALA B C 1
ATOM 652 O O . ALA B 1 37 ? 7.436 24.850 62.928 1.00 14.91 36 ALA B O 1
ATOM 654 N N . GLY B 1 38 ? 7.883 26.532 61.500 1.00 15.48 37 GLY B N 1
ATOM 655 C CA . GLY B 1 38 ? 7.306 27.541 62.361 1.00 15.76 37 GLY B CA 1
ATOM 656 C C . GLY B 1 38 ? 8.296 27.838 63.459 1.00 16.84 37 GLY B C 1
ATOM 657 O O . GLY B 1 38 ? 9.415 27.327 63.410 1.00 17.06 37 GLY B O 1
ATOM 658 N N . THR B 1 39 ? 7.914 28.656 64.437 1.00 17.70 38 THR B N 1
ATOM 659 C CA . THR B 1 39 ? 8.749 28.871 65.624 1.00 18.15 38 THR B CA 1
ATOM 660 C C . THR B 1 39 ? 7.969 28.617 66.902 1.00 18.84 38 THR B C 1
ATOM 661 O O . THR B 1 39 ? 6.954 29.272 67.127 1.00 19.19 38 THR B O 1
ATOM 665 N N . CYS B 1 40 ? 8.447 27.658 67.710 1.00 19.09 39 CYS B N 1
ATOM 666 C CA . CYS B 1 40 ? 7.976 27.395 69.057 1.00 19.32 39 CYS B CA 1
ATOM 667 C C . CYS B 1 40 ? 8.939 27.891 70.139 1.00 20.25 39 CYS B C 1
ATOM 668 O O . CYS B 1 40 ? 10.078 27.399 70.258 1.00 20.84 39 CYS B O 1
ATOM 671 N N . THR B 1 41 ? 8.452 28.833 70.954 1.00 20.84 40 THR B N 1
ATOM 672 C CA . THR B 1 41 ? 9.218 29.568 71.985 1.00 19.89 40 THR B CA 1
ATOM 673 C C . THR B 1 41 ? 8.648 29.366 73.384 1.00 19.83 40 THR B C 1
ATOM 674 O O . THR B 1 41 ? 7.486 29.040 73.555 1.00 19.21 40 THR B O 1
ATOM 678 N N . LEU B 1 42 ? 9.505 29.566 74.376 1.00 21.17 41 LEU B N 1
ATOM 679 C CA . LEU B 1 42 ? 9.142 29.603 75.791 1.00 21.99 41 LEU B CA 1
ATOM 680 C C . LEU B 1 42 ? 9.510 31.000 76.261 1.00 23.05 41 LEU B C 1
ATOM 681 O O . LEU B 1 42 ? 10.611 31.500 75.988 1.00 23.18 41 LEU B O 1
ATOM 686 N N . SER B 1 43 ? 8.560 31.618 76.959 1.00 23.91 42 SER B N 1
ATOM 687 C CA . SER B 1 43 ? 8.620 33.010 77.368 1.00 23.17 42 SER B CA 1
ATOM 688 C C . SER B 1 43 ? 9.287 33.107 78.700 1.00 23.13 42 SER B C 1
ATOM 689 O O . SER B 1 43 ? 9.468 32.104 79.392 1.00 23.49 42 SER B O 1
ATOM 692 N N . ASP B 1 44 ? 9.605 34.339 79.068 1.00 22.95 43 ASP B N 1
ATOM 693 C CA . ASP B 1 44 ? 10.036 34.687 80.411 1.00 22.79 43 ASP B CA 1
ATOM 694 C C . ASP B 1 44 ? 9.068 34.125 81.496 1.00 21.80 43 ASP B C 1
ATOM 695 O O . ASP B 1 44 ? 9.511 33.610 82.527 1.00 20.77 43 ASP B O 1
ATOM 700 N N . SER B 1 45 ? 7.763 34.192 81.217 1.00 21.16 44 SER B N 1
ATOM 701 C CA . SER B 1 45 ? 6.714 33.762 82.145 1.00 20.92 44 SER B CA 1
ATOM 702 C C . SER B 1 45 ? 6.388 32.261 82.087 1.00 20.97 44 SER B C 1
ATOM 703 O O . SER B 1 45 ? 5.567 31.768 82.876 1.00 20.89 44 SER B O 1
ATOM 706 N N . GLY B 1 46 ? 7.002 31.552 81.146 1.00 20.22 45 GLY B N 1
ATOM 707 C CA . GLY B 1 46 ? 6.826 30.127 81.062 1.00 19.74 45 GLY B CA 1
ATOM 708 C C . GLY B 1 46 ? 5.785 29.706 80.070 1.00 19.67 45 GLY B C 1
ATOM 709 O O . GLY B 1 46 ? 5.562 28.521 79.864 1.00 20.14 45 GLY B O 1
ATOM 710 N N . ARG B 1 47 ? 5.158 30.679 79.429 1.00 19.91 46 ARG B N 1
ATOM 711 C CA . ARG B 1 47 ? 4.132 30.410 78.421 1.00 19.36 46 ARG B CA 1
ATOM 712 C C . ARG B 1 47 ? 4.745 29.869 77.132 1.00 19.28 46 ARG B C 1
ATOM 713 O O . ARG B 1 47 ? 5.899 30.227 76.777 1.00 18.99 46 ARG B O 1
ATOM 721 N N . ILE B 1 48 ? 3.989 29.017 76.427 1.00 18.40 47 ILE B N 1
ATOM 722 C CA . ILE B 1 48 ? 4.451 28.545 75.125 1.00 17.81 47 ILE B CA 1
ATOM 723 C C . ILE B 1 48 ? 3.783 29.293 74.004 1.00 18.30 47 ILE B C 1
ATOM 724 O O . ILE B 1 48 ? 2.569 29.578 74.023 1.00 18.21 47 ILE B O 1
ATOM 729 N N . SER B 1 49 ? 4.591 29.629 73.013 1.00 18.39 48 SER B N 1
ATOM 730 C CA . SER B 1 49 ? 4.038 30.271 71.852 1.00 18.90 48 SER B CA 1
ATOM 731 C C . SER B 1 49 ? 4.536 29.575 70.602 1.00 18.09 48 SER B C 1
ATOM 732 O O . SER B 1 49 ? 5.658 29.085 70.575 1.00 17.28 48 SER B O 1
ATOM 735 N N . TYR B 1 50 ? 3.672 29.515 69.594 1.00 17.94 49 TYR B N 1
ATOM 736 C CA . TYR B 1 50 ? 3.931 28.814 68.344 1.00 18.30 49 TYR B CA 1
ATOM 737 C C . TYR B 1 50 ? 3.326 29.609 67.217 1.00 19.36 49 TYR B C 1
ATOM 738 O O . TYR B 1 50 ? 2.182 30.073 67.327 1.00 20.40 49 TYR B O 1
ATOM 747 N N . THR B 1 51 ? 4.086 29.769 66.141 1.00 19.38 50 THR B N 1
ATOM 748 C CA . THR B 1 51 ? 3.666 30.561 65.001 1.00 19.47 50 THR B CA 1
ATOM 749 C C . THR B 1 51 ? 4.165 29.876 63.723 1.00 19.10 50 THR B C 1
ATOM 750 O O . THR B 1 51 ? 5.363 29.606 63.584 1.00 18.56 50 THR B O 1
ATOM 754 N N . VAL B 1 52 ? 3.231 29.619 62.805 1.00 17.70 51 VAL B N 1
ATOM 755 C CA . VAL B 1 52 ? 3.581 28.983 61.543 1.00 18.43 51 VAL B CA 1
ATOM 756 C C . VAL B 1 52 ? 2.885 29.643 60.333 1.00 20.02 51 VAL B C 1
ATOM 757 O O . VAL B 1 52 ? 1.819 30.253 60.454 1.00 18.86 51 VAL B O 1
ATOM 761 N N . GLU B 1 53 ? 3.513 29.499 59.167 1.00 20.94 52 GLU B N 1
ATOM 762 C CA . GLU B 1 53 ? 2.993 29.958 57.894 1.00 22.75 52 GLU B CA 1
ATOM 763 C C . GLU B 1 53 ? 3.059 28.736 56.984 1.00 23.31 52 GLU B C 1
ATOM 764 O O . GLU B 1 53 ? 4.085 28.058 56.945 1.00 24.16 52 GLU B O 1
ATOM 770 N N . PHE B 1 54 ? 1.984 28.456 56.233 1.00 23.40 53 PHE B N 1
ATOM 771 C CA . PHE B 1 54 ? 1.872 27.262 55.394 1.00 21.93 53 PHE B CA 1
ATOM 772 C C . PHE B 1 54 ? 0.894 27.482 54.232 1.00 23.09 53 PHE B C 1
ATOM 773 O O . PHE B 1 54 ? 0.068 28.398 54.293 1.00 23.38 53 PHE B O 1
ATOM 781 N N . SER B 1 55 ? 0.969 26.655 53.176 1.00 23.19 54 SER B N 1
ATOM 782 C CA . SER B 1 55 ? 0.029 26.777 52.046 1.00 22.94 54 SER B CA 1
ATOM 783 C C . SER B 1 55 ? -1.142 25.829 52.142 1.00 23.40 54 SER B C 1
ATOM 784 O O . SER B 1 55 ? -1.012 24.703 52.659 1.00 25.15 54 SER B O 1
ATOM 787 N N . LEU B 1 56 ? -2.290 26.263 51.642 1.00 22.60 55 LEU B N 1
ATOM 788 C CA . LEU B 1 56 ? -3.351 25.339 51.249 1.00 21.86 55 LEU B CA 1
ATOM 789 C C . LEU B 1 56 ? -3.231 25.060 49.724 1.00 20.91 55 LEU B C 1
ATOM 790 O O . LEU B 1 56 ? -2.582 25.830 49.024 1.00 20.21 55 LEU B O 1
ATOM 795 N N . PRO B 1 57 ? -3.816 23.971 49.194 1.00 20.15 56 PRO B N 1
ATOM 796 C CA . PRO B 1 57 ? -3.885 23.791 47.727 1.00 19.39 56 PRO B CA 1
ATOM 797 C C . PRO B 1 57 ? -4.463 25.026 46.996 1.00 18.71 56 PRO B C 1
ATOM 798 O O . PRO B 1 57 ? -5.323 25.743 47.537 1.00 18.47 56 PRO B O 1
ATOM 802 N N . THR B 1 58 ? -3.985 25.262 45.776 1.00 18.11 57 THR B N 1
ATOM 803 C CA . THR B 1 58 ? -4.337 26.454 45.027 1.00 17.75 57 THR B CA 1
ATOM 804 C C . THR B 1 58 ? -5.824 26.735 44.973 1.00 17.68 57 THR B C 1
ATOM 805 O O . THR B 1 58 ? -6.238 27.865 45.205 1.00 17.82 57 THR B O 1
ATOM 809 N N . HIS B 1 59 ? -6.618 25.722 44.629 1.00 17.79 58 HIS B N 1
ATOM 810 C CA . HIS B 1 59 ? -8.055 25.912 44.470 1.00 17.48 58 HIS B CA 1
ATOM 811 C C . HIS B 1 59 ? -8.731 26.399 45.739 1.00 17.31 58 HIS B C 1
ATOM 812 O O . HIS B 1 59 ? -9.565 27.277 45.648 1.0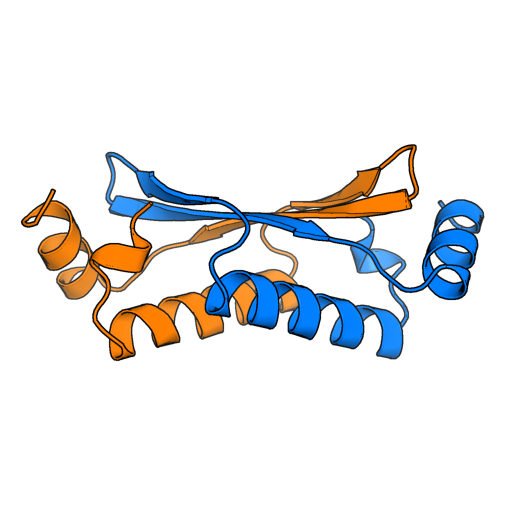0 17.52 58 HIS B O 1
ATOM 819 N N . HIS B 1 60 ? -8.313 25.896 46.908 1.00 17.24 59 HIS B N 1
ATOM 820 C CA . HIS B 1 60 ? -8.867 26.323 48.219 1.00 17.15 59 HIS B CA 1
ATOM 821 C C . HIS B 1 60 ? -8.575 27.763 48.511 1.00 16.35 59 HIS B C 1
ATOM 822 O O . HIS B 1 60 ? -9.467 28.531 48.863 1.00 15.46 59 HIS B O 1
ATOM 829 N N . THR B 1 61 ? -7.294 28.088 48.359 1.00 16.47 60 THR B N 1
ATOM 830 C CA . THR B 1 61 ? -6.725 29.419 48.495 1.00 15.99 60 THR B CA 1
ATOM 831 C C . THR B 1 61 ? -7.478 30.408 47.625 1.00 16.76 60 THR B C 1
ATOM 832 O O . THR B 1 61 ? -7.927 31.460 48.078 1.00 17.04 60 THR B O 1
ATOM 836 N N . VAL B 1 62 ? -7.638 30.036 46.366 1.00 16.94 61 VAL B N 1
ATOM 837 C CA . VAL B 1 62 ? -8.327 30.868 45.403 1.00 17.15 61 VAL B CA 1
ATOM 838 C C . VAL B 1 62 ? -9.754 31.130 45.917 1.00 16.56 61 VAL B C 1
ATOM 839 O O . VAL B 1 62 ? -10.166 32.288 46.008 1.00 16.79 61 VAL B O 1
ATOM 843 N N . ARG B 1 63 ? -10.474 30.079 46.295 1.00 15.84 62 ARG B N 1
ATOM 844 C CA . ARG B 1 63 ? -11.786 30.250 46.921 1.00 15.90 62 ARG B CA 1
ATOM 845 C C . ARG B 1 63 ? -11.747 31.238 48.090 1.00 16.64 62 ARG B C 1
ATOM 846 O O . ARG B 1 63 ? -12.515 32.196 48.113 1.00 17.86 62 ARG B O 1
ATOM 854 N N . LEU B 1 64 ? -10.852 31.028 49.049 1.00 16.81 63 LEU B N 1
ATOM 855 C CA . LEU B 1 64 ? -10.748 31.929 50.189 1.00 16.56 63 LEU B CA 1
ATOM 856 C C . LEU B 1 64 ? -10.478 33.390 49.790 1.00 17.75 63 LEU B C 1
ATOM 857 O O . LEU B 1 64 ? -11.142 34.269 50.312 1.00 18.33 63 LEU B O 1
ATOM 862 N N . ILE B 1 65 ? -9.529 33.658 48.882 1.00 18.45 64 ILE B N 1
ATOM 863 C CA . ILE B 1 65 ? -9.277 35.025 48.382 1.00 19.07 64 ILE B CA 1
ATOM 864 C C . ILE B 1 65 ? -10.484 35.691 47.718 1.00 19.74 64 ILE B C 1
ATOM 865 O O . ILE B 1 65 ? -10.732 36.885 47.910 1.00 18.56 64 ILE B O 1
ATOM 870 N N . ARG B 1 66 ? -11.237 34.908 46.951 1.00 21.13 65 ARG B N 1
ATOM 871 C CA . ARG B 1 66 ? -12.498 35.382 46.395 1.00 22.69 65 ARG B CA 1
ATOM 872 C C . ARG B 1 66 ? -13.463 35.890 47.473 1.00 23.46 65 ARG B C 1
ATOM 873 O O . ARG B 1 66 ? -13.995 37.001 47.346 1.00 23.89 65 ARG B O 1
ATOM 881 N N . VAL B 1 67 ? -13.685 35.109 48.529 1.00 23.73 66 VAL B N 1
ATOM 882 C CA . VAL B 1 67 ? -14.567 35.565 49.598 1.00 24.79 66 VAL B CA 1
ATOM 883 C C . VAL B 1 67 ? -13.809 36.386 50.656 1.00 25.45 66 VAL B C 1
ATOM 884 O O . VAL B 1 67 ? -13.749 35.997 51.837 1.00 26.28 66 VAL B O 1
ATOM 888 N N . THR B 1 68 ? -13.215 37.510 50.227 1.00 25.74 67 THR B N 1
ATOM 889 C CA . THR B 1 68 ? -12.353 38.370 51.072 1.00 25.64 67 THR B CA 1
ATOM 890 C C . THR B 1 68 ? -12.144 39.721 50.376 1.00 25.77 67 THR B C 1
ATOM 891 O O . THR B 1 68 ? -12.583 39.940 49.223 1.00 26.03 67 THR B O 1
#

Radius of gyration: 14.91 Å; Cα contacts (8 Å, |Δi|>4): 146; chains: 2; bounding box: 32×26×42 Å

Sequence (114 aa):
DVRHHFTPSERQLCLSSIQTAFNQGAGTCTLSDSGRISYTVEFSLPTHHTVRLIRVTDVRHHFTPSERQLCLSSIQTAFNQGAGTCTLSDSGRISYTVEFSLPTHHTVRLIRVT